Protein AF-A0A7X1NSV0-F1 (afdb_monomer)

pLDDT: mean 78.47, std 15.3, range [39.59, 95.5]

Foldseek 3Di:
DDDDDDDDDPDDPVNVVVVVVPDDDPDDDDKDKDDDDDDDDDDDPDDDDDDDDDDDDDDDDDDDKDWDDDDFDDDPDPPDFGDDPRHGDDPPDDDDDDIDIDDDDDDDDDDDPDDDDDDDDDDDDDDDDDDDMDIDDDDDDDPPPPDDDDDDDDPPDPDPDD

Sequence (162 aa):
MDDHRPDQDHLTDAALREREERRELIERLRLHEERALVEVVPETVGAVTIRRVVTERQENVPITLHREHLEITVRENTGGQATLNGEVLEVGRVYELPLYEERALVEKQIYPLNDVVIAKEARVYTQTQEITLRREELAVEDPQGLVRERTMPSPLDPDPTL

Structure (mmCIF, N/C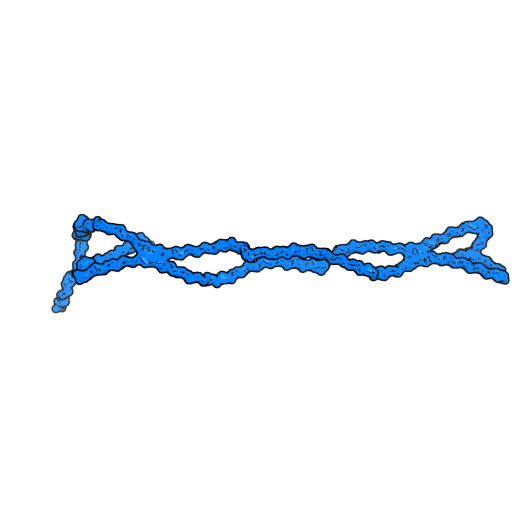A/C/O backbone):
data_AF-A0A7X1NSV0-F1
#
_entry.id   AF-A0A7X1NSV0-F1
#
loop_
_atom_site.group_PDB
_atom_site.id
_atom_site.type_symbol
_atom_site.label_atom_id
_atom_site.label_alt_id
_atom_site.label_comp_id
_atom_site.label_asym_id
_atom_site.label_entity_id
_atom_site.label_seq_id
_atom_site.pdbx_PDB_ins_code
_atom_site.Cartn_x
_atom_site.Cartn_y
_atom_site.Cartn_z
_atom_site.occupancy
_atom_site.B_iso_or_equiv
_atom_site.auth_seq_id
_atom_site.auth_comp_id
_atom_site.auth_asym_id
_atom_site.auth_atom_id
_atom_site.pdbx_PDB_model_num
ATOM 1 N N . MET A 1 1 ? -12.201 -18.807 94.020 1.00 39.81 1 MET A N 1
ATOM 2 C CA . MET A 1 1 ? -13.529 -19.012 94.620 1.00 39.81 1 MET A CA 1
ATOM 3 C C . MET A 1 1 ? -14.294 -17.711 94.463 1.00 39.81 1 MET A C 1
ATOM 5 O O . MET A 1 1 ? -14.474 -16.996 95.437 1.00 39.81 1 MET A O 1
ATOM 9 N N . ASP A 1 2 ? -14.492 -17.197 93.249 1.00 43.09 2 ASP A N 1
ATOM 10 C CA . ASP A 1 2 ? -15.131 -17.732 92.013 1.00 43.09 2 ASP A CA 1
ATOM 11 C C . ASP A 1 2 ? -16.404 -16.889 91.853 1.00 43.09 2 ASP A C 1
ATOM 13 O O . ASP A 1 2 ? -17.346 -17.033 92.623 1.00 43.09 2 ASP A O 1
ATOM 17 N N . ASP A 1 3 ? -16.299 -15.729 91.202 1.00 48.56 3 ASP A N 1
ATOM 18 C CA . ASP A 1 3 ? -16.605 -15.496 89.775 1.00 48.56 3 ASP A CA 1
ATOM 19 C C . ASP A 1 3 ? -17.941 -16.128 89.359 1.00 48.56 3 ASP A C 1
ATOM 21 O O . ASP A 1 3 ? -17.999 -17.227 88.812 1.00 48.56 3 ASP A O 1
ATOM 25 N N . HIS A 1 4 ? -19.032 -15.421 89.658 1.00 43.00 4 HIS A N 1
ATOM 26 C CA . HIS A 1 4 ? -20.355 -15.742 89.141 1.00 43.00 4 HIS A CA 1
ATOM 27 C C . HIS A 1 4 ? -20.596 -14.893 87.889 1.00 43.00 4 HIS A C 1
ATOM 29 O O . HIS A 1 4 ? -21.043 -13.747 87.966 1.00 43.00 4 HIS A O 1
ATOM 35 N N . ARG A 1 5 ? -20.241 -15.453 86.731 1.00 49.50 5 ARG A N 1
ATOM 36 C CA . ARG A 1 5 ? -20.687 -14.959 85.424 1.00 49.50 5 ARG A CA 1
ATOM 37 C C . ARG A 1 5 ? -22.077 -15.535 85.163 1.00 49.50 5 ARG A C 1
ATOM 39 O O . ARG A 1 5 ? -22.224 -16.748 85.306 1.00 49.50 5 ARG A O 1
ATOM 46 N N . PRO A 1 6 ? -23.081 -14.719 84.805 1.00 43.88 6 PRO A N 1
ATOM 47 C CA . PRO A 1 6 ? -24.378 -15.248 84.439 1.00 43.88 6 PRO A CA 1
ATOM 48 C C . PRO A 1 6 ? -24.266 -16.004 83.113 1.00 43.88 6 PRO A C 1
ATOM 50 O O . PRO A 1 6 ? -23.449 -15.669 82.249 1.00 43.88 6 PRO A O 1
ATOM 53 N N . ASP A 1 7 ? -25.085 -17.044 83.037 1.00 43.19 7 ASP A N 1
ATOM 54 C CA . ASP A 1 7 ? -25.161 -18.068 82.010 1.00 43.19 7 ASP A CA 1
ATOM 55 C C . ASP A 1 7 ? -25.057 -17.534 80.579 1.00 43.19 7 ASP A C 1
ATOM 57 O O . ASP A 1 7 ? -25.758 -16.613 80.157 1.00 43.19 7 ASP A O 1
ATOM 61 N N . GLN A 1 8 ? -24.195 -18.190 79.805 1.00 50.44 8 GLN A N 1
ATOM 62 C CA . GLN A 1 8 ? -24.308 -18.203 78.357 1.00 50.44 8 GLN A CA 1
ATOM 63 C C . GLN A 1 8 ? -25.548 -19.031 77.996 1.00 50.44 8 GLN A C 1
ATOM 65 O O . GLN A 1 8 ? -25.554 -20.250 78.161 1.00 50.44 8 GLN A O 1
ATOM 70 N N . ASP A 1 9 ? -26.597 -18.360 77.516 1.00 48.25 9 ASP A N 1
ATOM 71 C CA . ASP A 1 9 ? -27.824 -18.973 76.998 1.00 48.25 9 ASP A CA 1
ATOM 72 C C . ASP A 1 9 ? -27.518 -19.933 75.832 1.00 48.25 9 ASP A C 1
ATOM 74 O O . ASP A 1 9 ? -27.460 -19.544 74.661 1.00 48.25 9 ASP A O 1
ATOM 78 N N . HIS A 1 10 ? -27.370 -21.222 76.135 1.00 56.06 10 HIS A N 1
ATOM 79 C CA . HIS A 1 10 ? -27.439 -22.291 75.144 1.00 56.06 10 HIS A CA 1
ATOM 80 C C . HIS A 1 10 ? -28.913 -22.637 74.887 1.00 56.06 10 HIS A C 1
ATOM 82 O O . HIS A 1 10 ? -29.496 -23.501 75.540 1.00 56.06 10 HIS A O 1
ATOM 88 N N . LEU A 1 11 ? -29.538 -21.941 73.932 1.00 59.28 11 LEU A N 1
ATOM 89 C CA . LEU A 1 11 ? -30.880 -22.279 73.447 1.00 59.28 11 LEU A CA 1
ATOM 90 C C . LEU A 1 11 ? -30.878 -23.687 72.828 1.00 59.28 11 LEU A C 1
ATOM 92 O O . LEU A 1 11 ? -30.088 -23.980 71.933 1.00 59.28 11 LEU A O 1
ATOM 96 N N . THR A 1 12 ? -31.774 -24.556 73.299 1.00 67.19 12 THR A N 1
ATOM 97 C CA . THR A 1 12 ? -31.954 -25.914 72.773 1.00 67.19 12 THR A CA 1
ATOM 98 C C . THR A 1 12 ? -32.588 -25.902 71.380 1.00 67.19 12 THR A C 1
ATOM 100 O O . THR A 1 12 ? -33.409 -25.048 71.046 1.00 67.19 12 THR A O 1
ATOM 103 N N . ASP A 1 13 ? -32.253 -26.908 70.576 1.00 63.31 13 ASP A N 1
ATOM 104 C CA . ASP A 1 13 ? -32.700 -27.077 69.186 1.00 63.31 13 ASP A CA 1
ATOM 105 C C . ASP A 1 13 ? -34.238 -27.079 69.027 1.00 63.31 13 ASP A C 1
ATOM 107 O O . ASP A 1 13 ? -34.783 -26.597 68.036 1.00 63.31 13 ASP A O 1
ATOM 111 N N . ALA A 1 14 ? -34.957 -27.574 70.043 1.00 65.94 14 ALA A N 1
ATOM 112 C CA . ALA A 1 14 ? -36.419 -27.550 70.105 1.00 65.94 14 ALA A CA 1
ATOM 113 C C . ALA A 1 14 ? -36.986 -26.132 70.322 1.00 65.94 14 ALA A C 1
ATOM 115 O O . ALA A 1 14 ? -37.988 -25.773 69.708 1.00 65.94 14 ALA A O 1
ATOM 116 N N . ALA A 1 15 ? -36.319 -25.307 71.138 1.00 64.81 15 ALA A N 1
ATOM 117 C CA . ALA A 1 15 ? -36.726 -23.928 71.406 1.00 64.81 15 ALA A CA 1
ATOM 118 C C . ALA A 1 15 ? -36.461 -22.996 70.209 1.00 64.81 15 ALA A C 1
ATOM 120 O O . ALA A 1 15 ? -37.208 -22.042 69.989 1.00 64.81 15 ALA A O 1
ATOM 121 N N . LEU A 1 16 ? -35.422 -23.274 69.410 1.00 65.44 16 LEU A N 1
ATOM 122 C CA . LEU A 1 16 ? -35.194 -22.584 68.135 1.00 65.44 16 LEU A CA 1
ATOM 123 C C . LEU A 1 16 ? -36.318 -22.866 67.128 1.00 65.44 16 LEU A C 1
ATOM 125 O O . LEU A 1 16 ? -36.854 -21.916 66.558 1.00 65.44 16 LEU A O 1
ATOM 129 N N . ARG A 1 17 ? -36.728 -24.133 66.973 1.00 63.34 17 ARG A N 1
ATOM 130 C CA . ARG A 1 17 ? -37.810 -24.531 66.051 1.00 63.34 17 ARG A CA 1
ATOM 131 C C . ARG A 1 17 ? -39.168 -23.949 66.448 1.00 63.34 17 ARG A C 1
ATOM 133 O O . ARG A 1 17 ? -39.821 -23.325 65.621 1.00 63.34 17 ARG A O 1
ATOM 140 N N . GLU A 1 18 ? -39.554 -24.040 67.722 1.00 64.62 18 GLU A N 1
ATOM 141 C CA . GLU A 1 18 ? -40.828 -23.480 68.214 1.00 64.62 18 GLU A CA 1
ATOM 142 C C . GLU A 1 18 ? -40.898 -21.945 68.050 1.00 64.62 18 GLU A C 1
ATOM 144 O O . GLU A 1 18 ? -41.962 -21.358 67.833 1.00 64.62 18 GLU A O 1
ATOM 149 N N . ARG A 1 19 ? -39.750 -21.264 68.147 1.00 64.31 19 ARG A N 1
ATOM 150 C CA . ARG A 1 19 ? -39.641 -19.815 67.937 1.00 64.31 19 ARG A CA 1
ATOM 151 C C . ARG A 1 19 ? -39.713 -19.427 66.458 1.00 64.31 19 ARG A C 1
ATOM 153 O O . ARG A 1 19 ? -40.227 -18.352 66.150 1.00 64.31 19 ARG A O 1
ATOM 160 N N . GLU A 1 20 ? -39.205 -20.259 65.555 1.00 65.06 20 GLU A N 1
ATOM 161 C CA . GLU A 1 20 ? -39.360 -20.069 64.108 1.00 65.06 20 GLU A CA 1
ATOM 162 C C . GLU A 1 20 ? -40.801 -20.327 63.652 1.00 65.06 20 GLU A C 1
ATOM 164 O O . GLU A 1 20 ? -41.328 -19.542 62.867 1.00 65.06 20 GLU A O 1
ATOM 169 N N . GLU A 1 21 ? -41.474 -21.335 64.215 1.00 65.06 21 GLU A N 1
ATOM 170 C CA . GLU A 1 21 ? -42.882 -21.660 63.930 1.00 65.06 21 GLU A CA 1
ATOM 171 C C . GLU A 1 21 ? -43.862 -20.545 64.335 1.00 65.06 21 GLU A C 1
ATOM 173 O O . GLU A 1 21 ? -44.915 -20.386 63.721 1.00 65.06 21 GLU A O 1
ATOM 178 N N . ARG A 1 22 ? -43.512 -19.728 65.339 1.00 67.94 22 ARG A N 1
ATOM 179 C CA . ARG A 1 22 ? -44.329 -18.592 65.813 1.00 67.94 22 ARG A CA 1
ATOM 180 C C . ARG A 1 22 ? -44.078 -17.284 65.056 1.00 67.94 22 ARG A C 1
ATOM 182 O O . ARG A 1 22 ? -44.627 -16.246 65.428 1.00 67.94 22 ARG A O 1
ATOM 189 N N . ARG A 1 23 ? -43.201 -17.301 64.051 1.00 72.62 23 ARG A N 1
ATOM 190 C CA . ARG A 1 23 ? -42.799 -16.119 63.288 1.00 72.62 23 ARG A CA 1
ATOM 191 C C . ARG A 1 23 ? -43.686 -15.992 62.053 1.00 72.62 23 ARG A C 1
ATOM 193 O O . ARG A 1 23 ? -43.611 -16.808 61.142 1.00 72.62 23 ARG A O 1
ATOM 200 N N . GLU A 1 24 ? -44.503 -14.949 62.004 1.00 78.44 24 GLU A N 1
ATOM 201 C CA . GLU A 1 24 ? -45.309 -14.647 60.821 1.00 78.44 24 GLU A CA 1
ATOM 202 C C . GLU A 1 24 ? -44.490 -13.808 59.829 1.00 78.44 24 GLU A C 1
ATOM 204 O O . GLU A 1 24 ? -43.942 -12.759 60.177 1.00 78.44 24 GLU A O 1
ATOM 209 N N . LEU A 1 25 ? -44.358 -14.288 58.590 1.00 80.12 25 LEU A N 1
ATOM 210 C CA . LEU A 1 25 ? -43.738 -13.525 57.509 1.00 80.12 25 LEU A CA 1
ATOM 211 C C . LEU A 1 25 ? -44.751 -12.505 56.987 1.00 80.12 25 LEU A C 1
ATOM 213 O O . LEU A 1 25 ? -45.713 -12.885 56.328 1.00 80.12 25 LEU A O 1
ATOM 217 N N . ILE A 1 26 ? -44.496 -11.225 57.240 1.00 85.38 26 ILE A N 1
ATOM 218 C CA . ILE A 1 26 ? -45.375 -10.145 56.779 1.00 85.38 26 ILE A CA 1
ATOM 219 C C . ILE A 1 26 ? -45.091 -9.787 55.315 1.00 85.38 26 ILE A C 1
ATOM 221 O O . ILE A 1 26 ? -46.014 -9.708 54.510 1.00 85.38 26 ILE A O 1
ATOM 225 N N . GLU A 1 27 ? -43.818 -9.617 54.939 1.00 82.19 27 GLU A N 1
ATOM 226 C CA . GLU A 1 27 ? -43.431 -9.248 53.572 1.00 82.19 27 GLU A CA 1
ATOM 227 C C . GLU A 1 27 ? -41.990 -9.671 53.238 1.00 82.19 27 GLU A C 1
ATOM 229 O O . GLU A 1 27 ? -41.164 -9.904 54.125 1.00 82.19 27 GLU A O 1
ATOM 234 N N . ARG A 1 28 ? -41.679 -9.775 51.938 1.00 84.56 28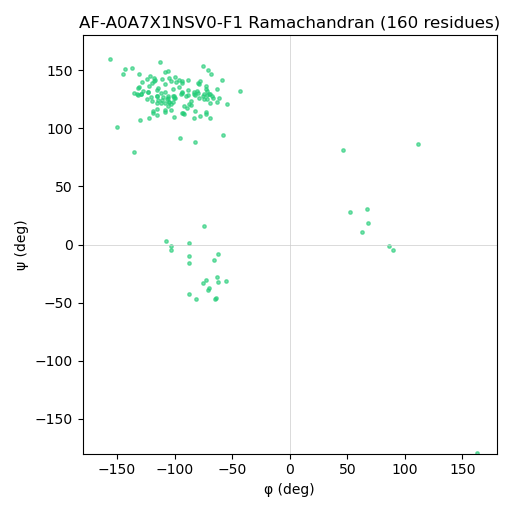 ARG A N 1
ATOM 235 C CA . ARG A 1 28 ? -40.328 -10.021 51.423 1.00 84.56 28 ARG A CA 1
ATOM 236 C C . ARG A 1 28 ? -39.910 -8.906 50.468 1.00 84.56 28 ARG A C 1
ATOM 238 O O . ARG A 1 28 ? -40.358 -8.873 49.326 1.00 84.56 28 ARG A O 1
ATOM 245 N N . LEU A 1 29 ? -38.975 -8.074 50.914 1.00 86.62 29 LEU A N 1
ATOM 246 C CA . LEU A 1 29 ? -38.324 -7.067 50.080 1.00 86.62 29 LEU A CA 1
ATOM 247 C C . LEU A 1 29 ? -37.085 -7.655 49.386 1.00 86.62 29 LEU A C 1
ATOM 249 O O . LEU A 1 29 ? -36.347 -8.442 49.981 1.00 86.62 29 LEU A O 1
ATOM 253 N N . ARG A 1 30 ? -36.853 -7.272 48.127 1.00 89.25 30 ARG A N 1
ATOM 254 C CA . ARG A 1 30 ? -35.613 -7.556 47.390 1.00 89.25 30 ARG A CA 1
ATOM 255 C C . ARG A 1 30 ? -34.914 -6.239 47.096 1.00 89.25 30 ARG A C 1
ATOM 257 O O . ARG A 1 30 ? -35.545 -5.345 46.547 1.00 89.25 30 ARG A O 1
ATOM 264 N N . LEU A 1 31 ? -33.639 -6.160 47.456 1.00 90.44 31 LEU A N 1
ATOM 265 C CA . LEU A 1 31 ? -32.774 -5.030 47.137 1.00 90.44 31 LEU A CA 1
ATOM 266 C C . LEU A 1 31 ? -31.979 -5.350 45.872 1.00 90.44 31 LEU A C 1
ATOM 268 O O . LEU A 1 31 ? -31.540 -6.490 45.690 1.00 90.44 31 LEU A O 1
ATOM 272 N N . HIS A 1 32 ? -31.793 -4.349 45.022 1.00 92.38 32 HIS A N 1
ATOM 273 C CA . HIS A 1 32 ? -31.097 -4.474 43.748 1.00 92.38 32 HIS A CA 1
ATOM 274 C C . HIS A 1 32 ? -29.780 -3.694 43.738 1.00 92.38 32 HIS A C 1
ATOM 276 O O . HIS A 1 32 ? -29.567 -2.732 44.480 1.00 92.38 32 HIS A O 1
ATOM 282 N N . GLU A 1 33 ? -28.889 -4.126 42.854 1.00 93.00 33 GLU A N 1
ATOM 283 C CA . GLU A 1 33 ? -27.589 -3.514 42.602 1.00 93.00 33 GLU A CA 1
ATOM 284 C C . GLU A 1 33 ? -27.415 -3.372 41.089 1.00 93.00 33 GLU A C 1
ATOM 286 O O . GLU A 1 33 ? -27.609 -4.334 40.340 1.00 93.00 33 GLU A O 1
ATOM 291 N N . GLU A 1 34 ? -27.053 -2.174 40.634 1.00 93.44 34 GLU A N 1
ATOM 292 C CA . GLU A 1 34 ? -26.657 -1.940 39.249 1.00 93.44 34 GLU A CA 1
ATOM 293 C C . GLU A 1 34 ? -25.200 -2.372 39.047 1.00 93.44 34 GLU A C 1
ATOM 295 O O . GLU A 1 34 ? -24.308 -1.999 39.809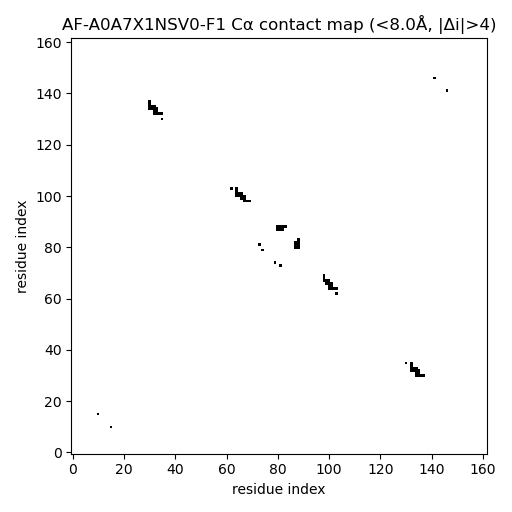 1.00 93.44 34 GLU A O 1
ATOM 300 N N . ARG A 1 35 ? -24.942 -3.135 37.980 1.00 92.06 35 ARG A N 1
ATOM 301 C CA . ARG A 1 35 ? -23.596 -3.565 37.580 1.00 92.06 35 ARG A CA 1
ATOM 302 C C . ARG A 1 35 ? -23.296 -3.099 36.167 1.00 92.06 35 ARG A C 1
ATOM 304 O O . ARG A 1 35 ? -24.138 -3.227 35.281 1.00 92.06 35 ARG A O 1
ATOM 311 N N . ALA A 1 36 ? -22.086 -2.590 35.951 1.00 88.94 36 ALA A N 1
ATOM 312 C CA . ALA A 1 36 ? -21.628 -2.230 34.616 1.00 88.94 36 ALA A CA 1
ATOM 313 C C . ALA A 1 36 ? -21.271 -3.491 33.814 1.00 88.94 36 ALA A C 1
ATOM 315 O O . ALA A 1 36 ? -20.460 -4.306 34.255 1.00 88.94 36 ALA A O 1
ATOM 316 N N . LEU A 1 37 ? -21.843 -3.613 32.617 1.00 90.62 37 LEU A N 1
ATOM 317 C CA . LEU A 1 37 ? -21.392 -4.541 31.584 1.00 90.62 37 LEU A CA 1
ATOM 318 C C . LEU A 1 37 ? -20.682 -3.724 30.503 1.00 90.62 37 LEU A C 1
ATOM 320 O O . LEU A 1 37 ? -21.288 -2.837 29.908 1.00 90.62 37 LEU A O 1
ATOM 324 N N . VAL A 1 38 ? -19.397 -3.998 30.277 1.00 89.94 38 VAL A N 1
ATOM 325 C CA . VAL A 1 38 ? -18.598 -3.303 29.259 1.00 89.94 38 VAL A CA 1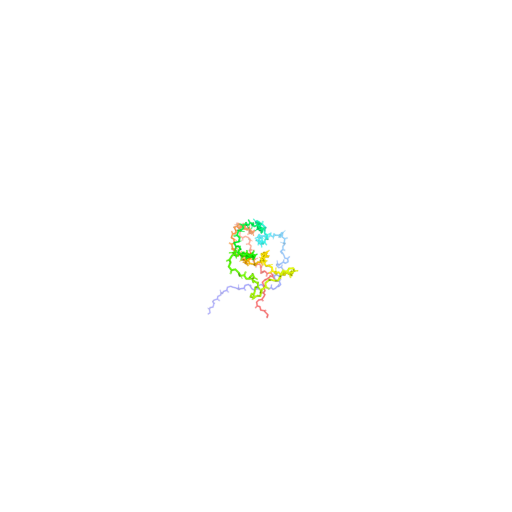
ATOM 326 C C . VAL A 1 38 ? -18.443 -4.213 28.050 1.00 89.94 38 VAL A C 1
ATOM 328 O O . VAL A 1 38 ? -17.804 -5.260 28.136 1.00 89.94 38 VAL A O 1
ATOM 331 N N . GLU A 1 39 ? -19.001 -3.791 26.919 1.00 88.88 39 GLU A N 1
ATOM 332 C CA . GLU A 1 39 ? -18.843 -4.461 25.630 1.00 88.88 39 GLU A CA 1
ATOM 333 C C . GLU A 1 39 ? -18.022 -3.582 24.685 1.00 88.88 39 GLU A C 1
ATOM 335 O O . GLU A 1 39 ? -18.299 -2.394 24.517 1.00 88.88 39 GLU A O 1
ATOM 340 N N . VAL A 1 40 ? -16.998 -4.165 24.058 1.00 90.00 40 VAL A N 1
ATOM 341 C CA . VAL A 1 40 ? -16.176 -3.478 23.057 1.00 90.00 40 VAL A CA 1
ATOM 342 C C . VAL A 1 40 ? -16.647 -3.907 21.677 1.00 90.00 40 VAL A C 1
ATOM 344 O O . VAL A 1 40 ? -16.434 -5.049 21.269 1.00 90.00 40 VAL A O 1
ATOM 347 N N . VAL A 1 41 ? -17.275 -2.983 20.953 1.00 89.69 41 VAL A N 1
ATOM 348 C CA . VAL A 1 41 ? -17.732 -3.216 19.581 1.00 89.69 41 VAL A CA 1
ATOM 349 C C . VAL A 1 41 ? -16.768 -2.581 18.575 1.00 89.69 41 VAL A C 1
ATOM 351 O O . VAL A 1 41 ? -16.342 -1.441 18.765 1.00 89.69 41 VAL A O 1
ATOM 354 N N . PRO A 1 42 ? -16.382 -3.293 17.503 1.00 85.75 42 PRO A N 1
ATOM 355 C CA . PRO A 1 42 ? -15.545 -2.716 16.463 1.00 85.75 42 PRO A CA 1
ATOM 356 C C . PRO A 1 42 ? -16.343 -1.701 15.636 1.00 85.75 42 PRO A C 1
ATOM 358 O O . PRO A 1 42 ? -17.397 -2.024 15.091 1.00 85.75 42 PRO A O 1
ATOM 361 N N . GLU A 1 43 ? -15.799 -0.496 15.483 1.00 88.00 43 GLU A N 1
ATOM 362 C CA . GLU A 1 43 ? -16.384 0.567 14.665 1.00 88.00 43 GLU A CA 1
ATOM 363 C C . GLU A 1 43 ? -15.448 0.953 13.510 1.00 88.00 43 GLU A C 1
ATOM 365 O O . GLU A 1 43 ? -14.223 1.019 13.653 1.00 88.00 43 GLU A O 1
ATOM 370 N N . THR A 1 44 ? -16.025 1.208 12.333 1.00 87.75 44 THR A N 1
ATOM 371 C CA . THR A 1 44 ? -15.262 1.716 11.187 1.00 87.75 44 THR A CA 1
ATOM 372 C C . THR A 1 44 ? -15.118 3.226 11.299 1.00 87.75 44 THR A C 1
ATOM 374 O O . THR A 1 44 ? -16.067 3.964 11.065 1.00 87.75 44 THR A O 1
ATOM 377 N N . VAL A 1 45 ? -13.905 3.684 11.597 1.00 89.06 45 VAL A N 1
ATOM 378 C CA . VAL A 1 45 ? -13.605 5.115 11.780 1.00 89.06 45 VAL A CA 1
ATOM 379 C C . VAL A 1 45 ? -13.236 5.846 10.482 1.00 89.06 45 VAL A C 1
ATOM 381 O O . VAL A 1 45 ? -13.123 7.068 10.468 1.00 89.06 45 VAL A O 1
ATOM 384 N N . GLY A 1 46 ? -13.020 5.118 9.380 1.00 90.56 46 GLY A N 1
ATOM 385 C CA . GLY A 1 46 ? -12.674 5.708 8.086 1.00 90.56 46 GLY A CA 1
ATOM 386 C C . GLY A 1 46 ? -12.063 4.719 7.093 1.00 90.56 46 GLY A C 1
ATOM 387 O O . GLY A 1 46 ? -11.893 3.535 7.388 1.00 90.56 46 GLY A O 1
ATOM 388 N N . ALA A 1 47 ? -11.717 5.224 5.907 1.00 87.56 47 ALA A N 1
ATOM 389 C CA . ALA A 1 47 ? -11.101 4.456 4.829 1.00 87.56 47 ALA A CA 1
ATOM 390 C C . ALA A 1 47 ? -10.066 5.297 4.066 1.00 87.56 47 ALA A C 1
ATOM 392 O O . ALA A 1 47 ? -10.197 6.514 3.952 1.00 87.56 47 ALA A O 1
ATOM 393 N N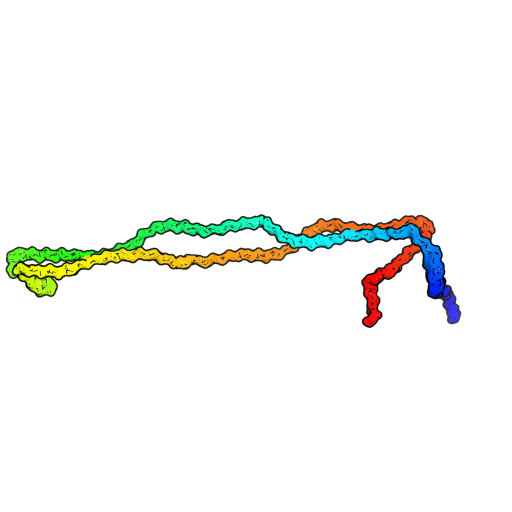 . VAL A 1 48 ? -9.055 4.632 3.505 1.00 89.50 48 VAL A N 1
ATOM 394 C CA . VAL A 1 48 ? -8.064 5.240 2.605 1.00 89.50 48 VAL A CA 1
ATOM 395 C C . VAL A 1 48 ? -8.163 4.603 1.225 1.00 89.50 48 VAL A C 1
ATOM 397 O O . VAL A 1 48 ? -8.373 3.398 1.105 1.00 89.50 48 VAL A O 1
ATOM 400 N N . THR A 1 49 ? -8.002 5.411 0.176 1.00 87.56 49 THR A N 1
ATOM 401 C CA . THR A 1 49 ? -7.980 4.929 -1.211 1.00 87.56 49 THR A CA 1
ATOM 402 C C . THR A 1 49 ? -6.550 4.931 -1.726 1.00 87.56 49 THR A C 1
ATOM 404 O O . THR A 1 49 ? -5.898 5.972 -1.758 1.00 87.56 49 THR A O 1
ATOM 407 N N . ILE A 1 50 ? -6.069 3.768 -2.158 1.00 88.62 50 ILE A N 1
ATOM 408 C CA . ILE A 1 50 ? -4.737 3.608 -2.744 1.00 88.62 50 ILE A CA 1
ATOM 409 C C . ILE A 1 50 ? -4.904 3.432 -4.249 1.00 88.62 50 ILE A C 1
ATOM 411 O O . ILE A 1 50 ? -5.656 2.569 -4.701 1.00 88.62 50 ILE A O 1
ATOM 415 N N . ARG A 1 51 ? -4.191 4.242 -5.037 1.00 88.88 51 ARG A N 1
ATOM 416 C CA . ARG A 1 51 ? -4.213 4.162 -6.499 1.00 88.88 51 ARG A CA 1
ATOM 417 C C . ARG A 1 51 ? -2.799 4.102 -7.047 1.00 88.88 51 ARG A C 1
ATOM 419 O O . ARG A 1 51 ? -1.978 4.969 -6.763 1.00 88.88 51 ARG A O 1
ATOM 426 N N . ARG A 1 52 ? -2.551 3.120 -7.910 1.00 89.50 52 ARG A N 1
ATOM 427 C CA . ARG A 1 52 ? -1.362 3.111 -8.762 1.00 89.50 52 ARG A CA 1
ATOM 428 C C . ARG A 1 52 ? -1.552 4.126 -9.886 1.00 89.50 52 ARG A C 1
ATOM 430 O O . ARG A 1 52 ? -2.536 4.053 -10.620 1.00 89.50 52 ARG A O 1
ATOM 437 N N . VAL A 1 53 ? -0.613 5.053 -10.028 1.00 89.50 53 VAL A N 1
ATOM 438 C CA . VAL A 1 53 ? -0.602 6.042 -11.111 1.00 89.50 53 VAL A CA 1
ATOM 439 C C . VAL A 1 53 ? 0.509 5.677 -12.079 1.00 89.50 53 VAL A C 1
ATOM 441 O O . VAL A 1 53 ? 1.629 5.412 -11.653 1.00 89.50 53 VAL A O 1
ATOM 444 N N . VAL A 1 54 ? 0.192 5.643 -13.369 1.00 90.38 54 VAL A N 1
ATOM 445 C CA . VAL A 1 54 ? 1.195 5.504 -14.425 1.00 90.38 54 VAL A CA 1
ATOM 446 C C . VAL A 1 54 ? 1.449 6.891 -14.994 1.00 90.38 54 VAL A C 1
ATOM 448 O O . VAL A 1 54 ? 0.508 7.587 -15.369 1.00 90.38 54 VAL A O 1
ATOM 451 N N . THR A 1 55 ? 2.714 7.293 -15.021 1.00 88.75 55 THR A N 1
ATOM 452 C CA . THR A 1 55 ? 3.167 8.539 -15.638 1.00 88.75 55 THR A CA 1
ATOM 453 C C . THR A 1 55 ? 4.064 8.198 -16.810 1.00 88.75 55 THR A C 1
ATOM 455 O O . THR A 1 55 ? 5.021 7.440 -16.654 1.00 88.75 55 THR A O 1
ATOM 458 N N . GLU A 1 56 ? 3.766 8.761 -17.971 1.00 91.50 56 GLU A N 1
ATOM 459 C CA . GLU A 1 56 ? 4.563 8.552 -19.171 1.00 91.50 56 GLU A CA 1
ATOM 460 C C . GLU A 1 56 ? 5.509 9.732 -19.373 1.00 91.50 56 GLU A C 1
ATOM 462 O O . GLU A 1 56 ? 5.142 10.890 -19.166 1.00 91.50 56 GLU A O 1
ATOM 467 N N . ARG A 1 57 ? 6.739 9.430 -19.781 1.00 87.44 57 ARG A N 1
ATOM 468 C CA . ARG A 1 57 ? 7.733 10.421 -20.181 1.00 87.44 57 ARG A CA 1
ATOM 469 C C . ARG A 1 57 ? 8.320 9.994 -21.515 1.00 87.44 57 ARG A C 1
ATOM 471 O O . ARG A 1 57 ? 8.650 8.827 -21.702 1.00 87.44 57 ARG A O 1
ATOM 478 N N . GLN A 1 58 ? 8.454 10.953 -22.422 1.00 90.00 58 GLN A N 1
ATOM 479 C CA . GLN A 1 58 ? 9.197 10.765 -23.660 1.00 90.00 58 GLN A CA 1
ATOM 480 C C . GLN A 1 58 ? 10.666 11.111 -23.415 1.00 90.00 58 GLN A C 1
ATOM 482 O O . GLN A 1 58 ? 10.976 12.142 -22.812 1.00 90.00 58 GLN A O 1
ATOM 487 N N . GLU A 1 59 ? 11.561 10.247 -23.879 1.00 84.50 59 GLU A N 1
ATOM 488 C CA . GLU A 1 59 ? 13.005 10.452 -23.810 1.00 84.50 59 GLU A CA 1
ATOM 489 C C . GLU A 1 59 ? 13.618 10.248 -25.197 1.00 84.50 59 GLU A C 1
ATOM 491 O O . GLU A 1 59 ? 13.222 9.344 -25.933 1.00 84.50 59 GLU A O 1
ATOM 496 N N . ASN A 1 60 ? 14.583 11.099 -25.554 1.00 87.56 60 ASN A N 1
ATOM 497 C CA . ASN A 1 60 ? 15.364 10.949 -26.778 1.00 87.56 60 ASN A CA 1
ATOM 498 C C . ASN A 1 60 ? 16.617 10.134 -26.454 1.00 87.56 60 ASN A C 1
ATOM 500 O O . ASN A 1 60 ? 17.489 10.614 -25.731 1.00 87.56 60 ASN A O 1
ATOM 504 N N . VAL A 1 61 ? 16.705 8.917 -26.991 1.00 89.19 61 VAL A N 1
ATOM 505 C CA . VAL A 1 61 ? 17.895 8.068 -26.861 1.00 89.19 61 VAL A CA 1
ATOM 506 C C . VAL A 1 61 ? 18.779 8.304 -28.088 1.00 89.19 61 VAL A C 1
ATOM 508 O O . VAL A 1 61 ? 18.347 7.976 -29.194 1.00 89.19 61 VAL A O 1
ATOM 511 N N . PRO A 1 62 ? 19.980 8.896 -27.947 1.00 85.75 62 PRO A N 1
ATOM 512 C CA . PRO A 1 62 ? 20.879 9.061 -29.080 1.00 85.75 62 PRO A CA 1
ATOM 513 C C . PRO A 1 62 ? 21.406 7.689 -29.513 1.00 85.75 62 PRO A C 1
ATOM 515 O O . PRO A 1 62 ? 22.018 6.974 -28.722 1.00 85.75 62 PRO A O 1
ATOM 518 N N . ILE A 1 63 ? 21.163 7.329 -30.772 1.00 92.38 63 ILE A N 1
ATOM 519 C CA . ILE A 1 63 ? 21.666 6.101 -31.391 1.00 92.38 63 ILE A CA 1
ATOM 520 C C . ILE A 1 63 ? 22.528 6.511 -32.581 1.00 92.38 63 ILE A C 1
ATOM 522 O O . ILE A 1 63 ? 22.061 7.222 -33.471 1.00 92.38 63 ILE A O 1
ATOM 526 N N . THR A 1 64 ? 23.781 6.067 -32.592 1.00 92.50 64 THR A N 1
ATOM 527 C CA . THR A 1 64 ? 24.677 6.225 -33.742 1.00 92.50 64 THR A CA 1
ATOM 528 C C . THR A 1 64 ? 24.510 5.013 -34.646 1.00 92.50 64 THR A C 1
ATOM 530 O O . THR A 1 64 ? 24.600 3.889 -34.165 1.00 92.50 64 THR A O 1
ATOM 533 N N . LEU A 1 65 ? 24.250 5.247 -35.931 1.00 93.88 65 LEU A N 1
ATOM 534 C CA . LEU A 1 65 ? 24.108 4.205 -36.948 1.00 93.88 65 LEU A CA 1
ATOM 535 C C . LEU A 1 65 ? 25.090 4.471 -38.084 1.00 93.88 65 LEU A C 1
ATOM 537 O O . LEU A 1 65 ? 25.290 5.623 -38.481 1.00 93.88 65 LEU A O 1
ATOM 541 N N . HIS A 1 66 ? 25.662 3.407 -38.627 1.00 93.75 66 HIS A N 1
ATOM 542 C CA . HIS A 1 66 ? 26.576 3.460 -39.756 1.00 93.75 66 HIS A CA 1
ATOM 543 C C . HIS A 1 66 ? 25.884 3.028 -41.056 1.00 93.75 66 HIS A C 1
ATOM 545 O O . HIS A 1 66 ? 25.090 2.086 -41.093 1.00 93.75 66 HIS A O 1
ATOM 551 N N . ARG A 1 67 ? 26.205 3.729 -42.149 1.00 94.69 67 ARG A N 1
ATOM 552 C CA . ARG A 1 67 ? 25.792 3.375 -43.511 1.00 94.69 67 ARG A CA 1
ATOM 553 C C . ARG A 1 67 ? 26.995 3.438 -44.435 1.00 94.69 67 ARG A C 1
ATOM 555 O O . ARG A 1 67 ? 27.679 4.462 -44.508 1.00 94.69 67 ARG A O 1
ATOM 562 N N . GLU A 1 68 ? 27.199 2.369 -45.184 1.00 91.94 68 GLU A N 1
ATOM 563 C CA . GLU A 1 68 ? 28.235 2.304 -46.200 1.00 91.94 68 GLU A CA 1
ATOM 564 C C . GLU A 1 68 ? 27.800 3.027 -47.476 1.00 91.94 68 GLU A C 1
ATOM 566 O O . GLU A 1 68 ? 26.655 2.928 -47.920 1.00 91.94 68 GLU A O 1
ATOM 571 N N . HIS A 1 69 ? 28.733 3.770 -48.064 1.00 80.69 69 HIS A N 1
ATOM 572 C CA . HIS A 1 69 ? 28.563 4.415 -49.359 1.00 80.69 69 HIS A CA 1
ATOM 573 C C . HIS A 1 69 ? 29.747 4.023 -50.234 1.00 80.69 69 HIS A C 1
ATOM 575 O O . HIS A 1 69 ? 30.897 4.104 -49.801 1.00 80.69 69 HIS A O 1
ATOM 581 N N . LEU A 1 70 ? 29.459 3.597 -51.462 1.00 81.81 70 LEU A N 1
ATOM 582 C CA . LEU A 1 70 ? 30.489 3.296 -52.443 1.00 81.81 70 LEU A CA 1
ATOM 583 C C . LEU A 1 70 ? 30.884 4.575 -53.182 1.00 81.81 70 LEU A C 1
ATOM 585 O O . LEU A 1 70 ? 30.058 5.177 -53.867 1.00 81.81 70 LEU A O 1
ATOM 589 N N . GLU A 1 71 ? 32.156 4.949 -53.087 1.00 70.62 71 GLU A N 1
ATOM 590 C CA . GLU A 1 71 ? 32.752 6.013 -53.892 1.00 70.62 71 GLU A CA 1
ATOM 591 C C . GLU A 1 71 ? 33.756 5.408 -54.878 1.00 70.62 71 GLU A C 1
ATOM 593 O O . GLU A 1 71 ? 34.690 4.709 -54.487 1.00 70.62 71 GLU A O 1
ATOM 598 N N . ILE A 1 72 ? 33.567 5.679 -56.170 1.00 68.75 72 ILE A N 1
ATOM 599 C CA . ILE A 1 72 ? 34.474 5.246 -57.237 1.00 68.75 72 ILE A CA 1
ATOM 600 C C . ILE A 1 72 ? 35.083 6.499 -57.857 1.00 68.75 72 ILE A C 1
ATOM 602 O O . ILE A 1 72 ? 34.376 7.308 -58.453 1.00 68.75 72 ILE A O 1
ATOM 606 N N . THR A 1 73 ? 36.402 6.651 -57.744 1.00 57.38 73 THR A N 1
ATOM 607 C CA . THR A 1 73 ? 37.139 7.752 -58.375 1.00 57.38 73 THR A CA 1
ATOM 608 C C . THR A 1 73 ? 37.976 7.226 -59.533 1.00 57.38 73 THR A C 1
ATOM 610 O O . THR A 1 73 ? 38.865 6.399 -59.339 1.00 57.38 73 THR A O 1
ATOM 613 N N . VAL A 1 74 ? 37.739 7.756 -60.734 1.00 60.94 74 VAL A N 1
ATOM 614 C CA . VAL A 1 74 ? 38.527 7.459 -61.938 1.00 60.94 74 VAL A CA 1
ATOM 615 C C . VAL A 1 74 ? 39.335 8.700 -62.310 1.00 60.94 74 VAL A C 1
ATOM 617 O O . VAL A 1 74 ? 38.781 9.790 -62.427 1.00 60.94 74 VAL A O 1
ATOM 620 N N . ARG A 1 75 ? 40.655 8.557 -62.472 1.00 54.56 75 ARG A N 1
ATOM 621 C CA . ARG A 1 75 ? 41.542 9.650 -62.901 1.00 54.56 75 ARG A CA 1
ATOM 622 C C . ARG A 1 75 ? 41.910 9.462 -64.368 1.00 54.56 75 ARG A C 1
ATOM 624 O O . ARG A 1 75 ? 42.500 8.445 -64.721 1.00 54.56 75 ARG A O 1
ATOM 631 N N . GLU A 1 76 ? 41.581 10.436 -65.210 1.00 58.72 76 GLU A N 1
ATOM 632 C CA . GLU A 1 76 ? 41.901 10.392 -66.640 1.00 58.72 76 GLU A CA 1
ATOM 633 C C . GLU A 1 76 ? 43.390 10.682 -66.913 1.00 58.72 76 GLU A C 1
ATOM 635 O O . GLU A 1 76 ? 44.058 11.386 -66.155 1.00 58.72 76 GLU A O 1
ATOM 640 N N . ASN A 1 77 ? 43.898 10.158 -68.036 1.00 56.31 77 ASN A N 1
ATOM 641 C CA . ASN A 1 77 ? 45.242 10.403 -68.589 1.00 56.31 77 ASN A CA 1
ATOM 642 C C . ASN A 1 77 ? 46.446 9.859 -67.795 1.00 56.31 77 ASN A C 1
ATOM 644 O O . ASN A 1 77 ? 47.580 10.260 -68.051 1.00 56.31 77 ASN A O 1
ATOM 648 N N . THR A 1 78 ? 46.243 8.905 -66.884 1.00 56.16 78 THR A N 1
ATOM 649 C CA . THR A 1 78 ? 47.340 8.207 -66.177 1.00 56.16 78 THR A CA 1
ATOM 650 C C . THR A 1 78 ? 47.629 6.799 -66.704 1.00 56.16 78 THR A C 1
ATOM 652 O O . THR A 1 78 ? 48.518 6.132 -66.184 1.00 56.16 78 THR A O 1
ATOM 655 N N . GLY A 1 79 ? 46.887 6.310 -67.706 1.00 59.81 79 GLY A N 1
ATOM 656 C CA . GLY A 1 79 ? 46.977 4.913 -68.161 1.00 59.81 79 GLY A CA 1
ATOM 657 C C . GLY A 1 79 ? 46.582 3.880 -67.090 1.00 59.81 79 GLY A C 1
ATOM 658 O O . GLY A 1 79 ? 46.840 2.693 -67.266 1.00 59.81 79 GLY A O 1
ATOM 659 N N . GLY A 1 80 ? 45.994 4.323 -65.972 1.00 60.25 80 GLY A N 1
ATOM 660 C CA . GLY A 1 80 ? 45.675 3.489 -64.818 1.00 60.25 80 GLY A CA 1
ATOM 661 C C . GLY A 1 80 ? 44.394 2.681 -65.012 1.00 60.25 80 GLY A C 1
ATOM 662 O O . GLY A 1 80 ? 43.352 3.224 -65.372 1.00 60.25 80 GLY A O 1
ATOM 663 N N . GLN A 1 81 ? 44.477 1.380 -64.749 1.00 67.88 81 GLN A N 1
ATOM 664 C CA . GLN A 1 81 ? 43.330 0.477 -64.692 1.00 67.88 81 GLN A CA 1
ATOM 665 C C . GLN A 1 81 ? 42.520 0.738 -63.409 1.00 67.88 81 GLN A C 1
ATOM 667 O O . GLN A 1 81 ? 43.103 0.894 -62.336 1.00 67.88 81 GLN A O 1
ATOM 672 N N . ALA A 1 82 ? 41.187 0.785 -63.503 1.00 71.81 82 ALA A N 1
ATOM 673 C CA . ALA A 1 82 ? 40.325 0.849 -62.324 1.00 71.81 82 ALA A CA 1
ATOM 674 C C . ALA A 1 82 ? 40.343 -0.507 -61.611 1.00 71.81 82 ALA A C 1
ATOM 676 O O . ALA A 1 82 ? 40.197 -1.542 -62.264 1.00 71.81 82 ALA A O 1
ATOM 677 N N . THR A 1 83 ? 40.526 -0.506 -60.291 1.00 70.44 83 THR A N 1
ATOM 678 C CA . THR A 1 83 ? 40.553 -1.731 -59.488 1.00 70.44 83 THR A CA 1
ATOM 679 C C . THR A 1 83 ? 39.484 -1.713 -58.399 1.00 70.44 83 THR A C 1
ATOM 681 O O . THR A 1 83 ? 39.188 -0.667 -57.823 1.00 70.44 83 THR A O 1
ATOM 684 N N . LEU A 1 84 ? 38.907 -2.879 -58.106 1.00 74.69 84 LEU A N 1
ATOM 685 C CA . LEU A 1 84 ? 37.982 -3.113 -56.996 1.00 74.69 84 LEU A CA 1
ATOM 686 C C . LEU A 1 84 ? 38.550 -4.250 -56.149 1.00 74.69 84 LEU A C 1
ATOM 688 O O . LEU A 1 84 ? 38.866 -5.311 -56.679 1.00 74.69 84 LEU A O 1
ATOM 692 N N . ASN A 1 85 ? 38.734 -4.023 -54.846 1.00 68.88 85 ASN A N 1
ATOM 693 C CA . ASN A 1 85 ? 39.358 -4.992 -53.930 1.00 68.88 85 ASN A CA 1
ATOM 694 C C . ASN A 1 85 ? 40.735 -5.519 -54.404 1.00 68.88 85 ASN A C 1
ATOM 696 O O . ASN A 1 85 ? 41.129 -6.629 -54.065 1.00 68.88 85 ASN A O 1
ATOM 700 N N . GLY A 1 86 ? 41.475 -4.719 -55.184 1.00 70.12 86 GLY A N 1
ATOM 701 C CA . GLY A 1 86 ? 42.793 -5.080 -55.723 1.00 70.12 86 GLY A CA 1
ATOM 702 C C . GLY A 1 86 ? 42.781 -5.788 -57.085 1.00 70.12 86 GLY A C 1
ATOM 703 O O . GLY A 1 86 ? 43.854 -5.981 -57.653 1.00 70.12 86 GLY A O 1
ATOM 704 N N . GLU A 1 87 ? 41.612 -6.113 -57.647 1.00 72.88 87 GLU A N 1
ATOM 705 C CA . GLU A 1 87 ? 41.476 -6.709 -58.985 1.00 72.88 87 GLU A CA 1
ATOM 706 C C . GLU A 1 87 ? 41.106 -5.667 -60.041 1.00 72.88 87 GLU A C 1
ATOM 708 O O . GLU A 1 87 ? 40.331 -4.753 -59.767 1.00 72.88 87 GLU A O 1
ATOM 713 N N . VAL A 1 88 ? 41.636 -5.812 -61.260 1.00 78.88 88 VAL A N 1
ATOM 714 C CA . VAL A 1 88 ? 41.315 -4.927 -62.390 1.00 78.88 88 VAL A CA 1
ATOM 715 C C . VAL A 1 88 ? 39.884 -5.173 -62.860 1.00 78.88 88 VAL A C 1
ATOM 717 O O . VAL A 1 88 ? 39.494 -6.305 -63.140 1.00 78.88 88 VAL A O 1
ATOM 720 N N . LEU A 1 89 ? 39.116 -4.093 -62.980 1.00 78.69 89 LEU A N 1
ATOM 721 C CA . LEU A 1 89 ? 37.771 -4.127 -63.538 1.00 78.69 89 LEU A CA 1
ATOM 722 C C . LEU A 1 89 ? 37.830 -4.358 -65.056 1.00 78.69 89 LEU A C 1
ATOM 724 O O . LEU A 1 89 ? 38.484 -3.612 -65.787 1.00 78.69 89 LEU A O 1
ATOM 728 N N . GLU A 1 90 ? 37.132 -5.386 -65.534 1.00 75.94 90 GLU A N 1
ATOM 729 C CA . GLU A 1 90 ? 37.082 -5.780 -66.943 1.00 75.94 90 GLU A CA 1
ATOM 730 C C . GLU A 1 90 ? 35.888 -5.152 -67.677 1.00 75.94 90 GLU A C 1
ATOM 732 O O . GLU A 1 90 ? 34.769 -5.080 -67.161 1.00 75.94 90 GLU A O 1
ATOM 737 N N . VAL A 1 91 ? 36.108 -4.736 -68.929 1.00 76.75 91 VAL A N 1
ATOM 738 C CA . VAL A 1 91 ? 35.057 -4.151 -69.774 1.00 76.75 91 VAL A CA 1
ATOM 739 C C . VAL A 1 91 ? 34.000 -5.206 -70.105 1.00 76.75 91 VAL A C 1
ATOM 741 O O . VAL A 1 91 ? 34.313 -6.266 -70.639 1.00 76.75 91 VAL A O 1
ATOM 744 N N . GLY A 1 92 ? 32.735 -4.892 -69.820 1.00 74.19 92 GLY A N 1
ATOM 745 C CA . GLY A 1 92 ? 31.596 -5.778 -70.081 1.00 74.19 92 GLY A CA 1
ATOM 746 C C . GLY A 1 92 ? 31.296 -6.782 -68.963 1.00 74.19 92 GLY A C 1
ATOM 747 O O . GLY A 1 92 ? 30.320 -7.523 -69.076 1.00 74.19 92 GLY A O 1
ATOM 748 N N . ARG A 1 93 ? 32.082 -6.793 -67.876 1.00 74.81 93 ARG A N 1
ATOM 749 C CA . ARG A 1 93 ? 31.838 -7.624 -66.690 1.00 74.81 93 ARG A CA 1
ATOM 750 C C . ARG A 1 93 ? 31.047 -6.848 -65.632 1.00 74.81 93 ARG A C 1
ATOM 752 O O . ARG A 1 93 ? 31.289 -5.666 -65.402 1.00 74.81 93 ARG A O 1
ATOM 759 N N . VAL A 1 94 ? 30.093 -7.522 -64.991 1.00 74.19 94 VAL A N 1
ATOM 760 C CA . VAL A 1 94 ? 29.291 -6.973 -63.886 1.00 74.19 94 VAL A CA 1
ATOM 761 C C . VAL A 1 94 ? 29.917 -7.398 -62.561 1.00 74.19 94 VAL A C 1
ATOM 763 O O . VAL A 1 94 ? 30.284 -8.561 -62.396 1.00 74.19 94 VAL A O 1
ATOM 766 N N . TYR A 1 95 ? 30.027 -6.455 -61.627 1.00 79.69 95 TYR A N 1
ATOM 767 C CA . TYR A 1 95 ? 30.546 -6.676 -60.281 1.00 79.69 95 TYR A CA 1
ATOM 768 C C . TYR A 1 95 ? 29.465 -6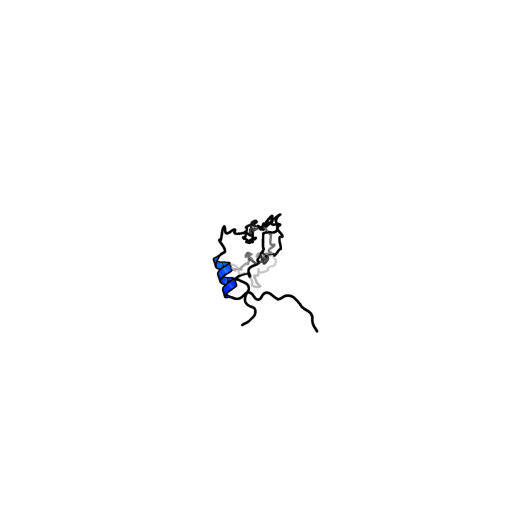.298 -59.271 1.00 79.69 95 TYR A C 1
ATOM 770 O O . TYR A 1 95 ? 28.926 -5.193 -59.326 1.00 79.69 95 TYR A O 1
ATOM 778 N N . GLU A 1 96 ? 29.147 -7.212 -58.359 1.00 79.25 96 GLU A N 1
ATOM 779 C CA . GLU A 1 96 ? 28.203 -6.967 -57.270 1.00 79.25 96 GLU A CA 1
ATOM 780 C C . GLU A 1 96 ? 28.979 -6.677 -55.989 1.00 79.25 96 GLU A C 1
ATOM 782 O O . GLU A 1 96 ? 29.833 -7.464 -55.577 1.00 79.25 96 GLU A O 1
ATOM 787 N N . LEU A 1 97 ? 28.678 -5.543 -55.360 1.00 85.31 97 LEU A N 1
ATOM 788 C CA . LEU A 1 97 ? 29.239 -5.176 -54.069 1.00 85.31 97 LEU A CA 1
ATOM 789 C C . LEU A 1 97 ? 28.095 -5.028 -53.061 1.00 85.31 97 LEU A C 1
ATOM 791 O O . LEU A 1 97 ? 27.276 -4.118 -53.221 1.00 85.31 97 LEU A O 1
ATOM 795 N N . PRO A 1 98 ? 28.005 -5.897 -52.038 1.00 85.69 98 PRO A N 1
ATOM 796 C CA . PRO A 1 98 ? 27.045 -5.696 -50.967 1.00 85.69 98 PRO A CA 1
ATOM 797 C C . PRO A 1 98 ? 27.471 -4.483 -50.137 1.00 85.69 98 PRO A C 1
ATOM 799 O O . PRO A 1 98 ? 28.622 -4.390 -49.718 1.00 85.69 98 PRO A O 1
ATOM 802 N N . LEU A 1 99 ? 26.531 -3.568 -49.914 1.00 91.00 99 LEU A N 1
ATOM 803 C CA . LEU A 1 99 ? 26.681 -2.445 -48.995 1.00 91.00 99 LEU A CA 1
ATOM 804 C C . LEU A 1 99 ? 25.765 -2.667 -47.797 1.00 91.00 99 LEU A C 1
ATOM 806 O O . LEU A 1 99 ? 24.636 -3.143 -47.954 1.00 91.00 99 LEU A O 1
ATOM 810 N N . TYR A 1 100 ? 26.243 -2.296 -46.618 1.00 93.94 100 TYR A N 1
ATOM 811 C CA . TYR A 1 100 ? 25.533 -2.490 -45.365 1.00 93.94 100 TYR A CA 1
ATOM 812 C C . TYR A 1 100 ? 25.004 -1.179 -44.781 1.00 93.94 100 TYR A C 1
ATOM 814 O O . TYR A 1 100 ? 25.583 -0.097 -44.904 1.00 93.94 100 TYR A O 1
ATOM 822 N N . GLU A 1 101 ? 23.873 -1.305 -44.098 1.00 94.25 101 GLU A N 1
ATOM 823 C CA . GLU A 1 101 ? 23.273 -0.251 -43.297 1.00 94.25 101 GLU A CA 1
ATOM 824 C C . GLU A 1 101 ? 22.820 -0.838 -41.963 1.00 94.25 101 GLU A C 1
ATOM 826 O O . GLU A 1 101 ? 22.117 -1.852 -41.915 1.00 94.25 101 GLU A O 1
ATOM 831 N N . GLU A 1 102 ? 23.204 -0.178 -40.876 1.00 95.50 102 GLU A N 1
ATOM 832 C CA . GLU A 1 102 ? 22.740 -0.526 -39.543 1.00 95.50 102 GLU A CA 1
ATOM 833 C C . GLU A 1 102 ? 21.321 -0.006 -39.300 1.00 95.50 102 GLU A C 1
ATOM 835 O O . GLU A 1 102 ? 20.956 1.111 -39.669 1.00 95.50 102 GLU A O 1
ATOM 840 N N . ARG A 1 103 ? 20.509 -0.815 -38.614 1.00 93.56 103 ARG A N 1
ATOM 841 C CA . ARG A 1 103 ? 19.153 -0.450 -38.197 1.00 93.56 103 ARG A CA 1
ATOM 842 C C . ARG A 1 103 ? 19.026 -0.598 -36.691 1.00 93.56 103 ARG A C 1
ATOM 844 O O . ARG A 1 103 ? 19.358 -1.644 -36.141 1.00 93.56 103 ARG A O 1
ATOM 851 N N . ALA A 1 104 ? 18.488 0.425 -36.034 1.00 90.44 104 ALA A N 1
ATOM 852 C CA . ALA A 1 104 ? 18.175 0.349 -34.614 1.00 90.44 104 ALA A CA 1
ATOM 853 C C . ALA A 1 104 ? 16.927 -0.516 -34.373 1.00 90.44 104 ALA A C 1
ATOM 855 O O . ALA A 1 104 ? 15.875 -0.275 -34.971 1.00 90.44 104 ALA A O 1
ATOM 856 N N . LEU A 1 105 ? 17.030 -1.474 -33.450 1.00 91.88 105 LEU A N 1
ATOM 857 C CA . LEU A 1 105 ? 15.887 -2.156 -32.847 1.00 91.88 105 LEU A CA 1
ATOM 858 C C . LEU A 1 105 ? 15.759 -1.663 -31.403 1.00 91.88 105 LEU A C 1
ATOM 860 O O . LEU A 1 105 ? 16.650 -1.892 -30.589 1.00 91.88 105 LEU A O 1
ATOM 864 N N . VAL A 1 106 ? 14.674 -0.951 -31.099 1.00 89.88 106 VAL A N 1
ATOM 865 C CA . VAL A 1 106 ? 14.434 -0.394 -29.762 1.00 89.88 106 VAL A CA 1
ATOM 866 C C . VAL A 1 106 ? 13.311 -1.174 -29.096 1.00 89.88 106 VAL A C 1
ATOM 868 O O . VAL A 1 106 ? 12.168 -1.137 -29.549 1.00 89.88 106 VAL A O 1
ATOM 871 N N . GLU A 1 107 ? 13.635 -1.853 -27.999 1.00 90.44 107 GLU A N 1
ATOM 872 C CA . GLU A 1 107 ? 12.676 -2.611 -27.199 1.00 90.44 107 GLU A CA 1
ATOM 873 C C . GLU A 1 107 ? 12.536 -1.996 -25.808 1.00 90.44 107 GLU A C 1
ATOM 875 O O . GLU A 1 107 ? 13.520 -1.693 -25.132 1.00 90.44 107 GLU A O 1
ATOM 880 N N . LYS A 1 108 ? 11.291 -1.822 -25.356 1.00 91.19 108 LYS A N 1
ATOM 881 C CA . LYS A 1 108 ? 11.011 -1.363 -23.996 1.00 91.19 108 LYS A CA 1
ATOM 882 C C . LYS A 1 108 ? 10.947 -2.563 -23.064 1.00 91.19 108 LYS A C 1
ATOM 884 O O . LYS A 1 108 ? 10.073 -3.414 -23.209 1.00 91.19 108 LYS A O 1
ATOM 889 N N . GLN A 1 109 ? 11.813 -2.574 -22.062 1.00 89.31 109 GLN A N 1
ATOM 890 C CA . GLN A 1 109 ? 11.815 -3.585 -21.011 1.00 89.31 109 GLN A CA 1
ATOM 891 C C . GLN A 1 109 ? 11.238 -3.000 -19.721 1.00 89.31 109 GLN A C 1
ATOM 893 O O . GLN A 1 109 ? 11.419 -1.819 -19.422 1.00 89.31 109 GLN A O 1
ATOM 898 N N . ILE A 1 110 ? 10.500 -3.820 -18.974 1.00 90.75 110 ILE A N 1
ATOM 899 C CA . ILE A 1 110 ? 9.869 -3.416 -17.717 1.00 90.75 110 ILE A CA 1
ATOM 900 C C . ILE A 1 110 ? 10.676 -4.016 -16.575 1.00 90.75 110 ILE A C 1
ATOM 902 O O . ILE A 1 110 ? 10.806 -5.234 -16.481 1.00 90.75 110 ILE A O 1
ATOM 906 N N . TYR A 1 111 ? 11.161 -3.151 -15.692 1.00 88.44 111 TYR A N 1
ATOM 907 C CA . TYR A 1 111 ? 11.863 -3.534 -14.475 1.00 88.44 111 TYR A CA 1
ATOM 908 C C . TYR A 1 111 ? 11.085 -3.042 -13.251 1.00 88.44 111 TYR A C 1
ATOM 910 O O . TYR A 1 111 ? 10.502 -1.952 -13.302 1.00 88.44 111 TYR A O 1
ATOM 918 N N . PRO A 1 112 ? 11.047 -3.817 -12.153 1.00 86.38 112 PRO A N 1
ATOM 919 C CA . PRO A 1 112 ? 10.499 -3.332 -10.896 1.00 86.38 112 PRO A CA 1
ATOM 920 C C . PRO A 1 112 ? 11.354 -2.162 -10.403 1.00 86.38 112 PRO A C 1
ATOM 922 O O . PRO A 1 112 ? 12.564 -2.292 -10.242 1.00 86.38 112 PRO A O 1
ATOM 925 N N . LEU A 1 113 ? 10.720 -1.006 -10.202 1.00 89.00 113 LEU A N 1
ATOM 926 C CA . LEU A 1 113 ? 11.411 0.181 -9.699 1.00 89.00 113 LEU A CA 1
ATOM 927 C C . LEU A 1 113 ? 11.436 0.211 -8.169 1.00 89.00 113 LEU A C 1
ATOM 929 O O . LEU A 1 113 ? 12.450 0.560 -7.582 1.00 89.00 113 LEU A O 1
ATOM 933 N N . ASN A 1 114 ? 10.313 -0.132 -7.534 1.00 88.62 114 ASN A N 1
ATOM 934 C CA . ASN A 1 114 ? 10.149 -0.096 -6.086 1.00 88.62 114 ASN A CA 1
ATOM 935 C C . ASN A 1 114 ? 9.261 -1.250 -5.624 1.00 88.62 114 ASN A C 1
ATOM 937 O O . ASN A 1 114 ? 8.264 -1.557 -6.283 1.00 88.62 114 ASN A O 1
ATOM 941 N N . ASP A 1 115 ? 9.558 -1.759 -4.432 1.00 90.69 115 ASP A N 1
ATOM 942 C CA . ASP A 1 115 ? 8.680 -2.645 -3.676 1.00 90.69 115 ASP A CA 1
ATOM 943 C C . ASP A 1 115 ? 7.972 -1.841 -2.582 1.00 90.69 115 ASP A C 1
ATOM 945 O O . ASP A 1 115 ? 8.605 -1.190 -1.751 1.00 90.69 115 ASP A O 1
ATOM 949 N N . VAL A 1 116 ? 6.638 -1.856 -2.593 1.00 90.56 116 VAL A N 1
ATOM 950 C CA . VAL A 1 116 ? 5.814 -1.102 -1.639 1.00 90.56 116 VAL A CA 1
ATOM 951 C C . VAL A 1 116 ? 5.085 -2.075 -0.722 1.00 90.56 116 VAL A C 1
ATOM 953 O O . VAL A 1 116 ? 4.293 -2.893 -1.186 1.00 90.56 1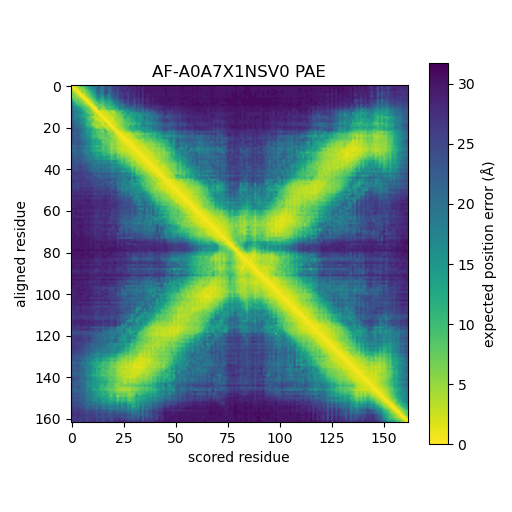16 VAL A O 1
ATOM 956 N N . VAL A 1 117 ? 5.314 -1.946 0.588 1.00 91.19 117 VAL A N 1
ATOM 957 C CA . VAL A 1 117 ? 4.631 -2.722 1.632 1.00 91.19 117 VAL A CA 1
ATOM 958 C C . VAL A 1 117 ? 3.625 -1.827 2.348 1.00 91.19 117 VAL A C 1
ATOM 960 O O . VAL A 1 117 ? 3.974 -0.759 2.846 1.00 91.19 117 VAL A O 1
ATOM 963 N N . ILE A 1 118 ? 2.369 -2.267 2.408 1.00 90.81 118 ILE A N 1
ATOM 964 C CA . ILE A 1 118 ? 1.278 -1.555 3.082 1.00 90.81 118 ILE A CA 1
ATOM 965 C C . ILE A 1 118 ? 0.818 -2.414 4.254 1.00 90.81 118 ILE A C 1
ATOM 967 O O . ILE A 1 118 ? 0.417 -3.560 4.057 1.00 90.81 118 ILE A O 1
ATOM 971 N N . ALA A 1 119 ? 0.874 -1.862 5.465 1.00 90.81 119 ALA A N 1
ATOM 972 C CA . ALA A 1 119 ? 0.528 -2.571 6.691 1.00 90.81 119 ALA A CA 1
ATOM 973 C C . ALA A 1 119 ? -0.434 -1.751 7.555 1.00 90.81 119 ALA A C 1
ATOM 975 O O . ALA A 1 119 ? -0.366 -0.522 7.602 1.00 90.81 119 ALA A O 1
ATOM 976 N N . LYS A 1 120 ? -1.324 -2.456 8.257 1.00 91.44 120 LYS A N 1
ATOM 977 C CA . LYS A 1 120 ? -2.199 -1.893 9.286 1.00 91.44 120 LYS A CA 1
ATOM 978 C C . LYS A 1 120 ? -1.686 -2.346 10.649 1.00 91.44 120 LYS A C 1
ATOM 980 O O . LYS A 1 120 ? -1.552 -3.543 10.881 1.00 91.44 120 LYS A O 1
ATOM 985 N N . GLU A 1 121 ? -1.430 -1.396 11.538 1.00 93.38 121 GLU A N 1
ATOM 986 C CA . GLU A 1 121 ? -1.045 -1.657 12.926 1.00 93.38 121 GLU A CA 1
ATOM 987 C C . GLU A 1 121 ? -2.270 -1.483 13.833 1.00 93.38 121 GLU A C 1
ATOM 989 O O . GLU A 1 121 ? -2.949 -0.456 13.778 1.00 93.38 121 GLU A O 1
ATOM 994 N N . ALA A 1 122 ? -2.565 -2.485 14.662 1.00 90.38 122 ALA A N 1
ATOM 995 C CA . ALA A 1 122 ? -3.552 -2.356 15.728 1.00 90.38 122 ALA A CA 1
ATOM 996 C C . ALA A 1 122 ? -2.860 -1.831 16.990 1.00 90.38 122 ALA A C 1
ATOM 998 O O . ALA A 1 122 ? -1.851 -2.389 17.419 1.00 90.38 122 ALA A O 1
ATOM 999 N N . ARG A 1 123 ? -3.408 -0.772 17.593 1.00 90.75 123 ARG A N 1
ATOM 1000 C CA . ARG A 1 123 ? -2.900 -0.201 18.845 1.00 90.75 123 ARG A CA 1
ATOM 1001 C C . ARG A 1 123 ? -3.922 -0.385 19.949 1.00 90.75 123 ARG A C 1
ATOM 1003 O O . ARG A 1 123 ? -5.104 -0.123 19.747 1.00 90.75 123 ARG A O 1
ATOM 1010 N N . VAL A 1 124 ? -3.441 -0.815 21.108 1.00 89.94 124 VAL A N 1
ATOM 1011 C CA . VAL A 1 124 ? -4.252 -0.939 22.318 1.00 89.94 124 VAL A CA 1
ATOM 1012 C C . VAL A 1 124 ? -4.105 0.347 23.119 1.00 89.94 124 VAL A C 1
ATOM 1014 O O . VAL A 1 124 ? -2.989 0.811 23.349 1.00 89.94 124 VAL A O 1
ATOM 1017 N N . TYR A 1 125 ? -5.224 0.920 23.540 1.00 90.06 125 TYR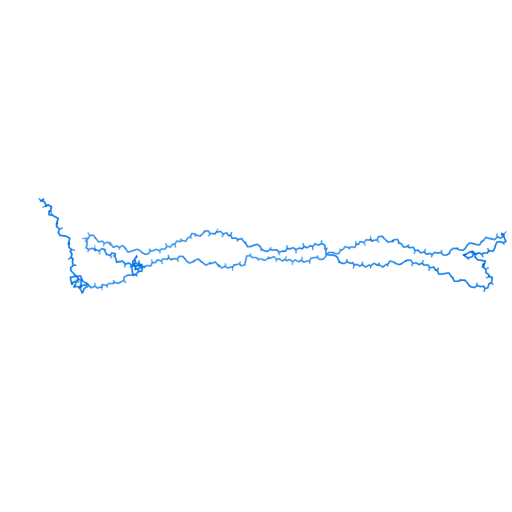 A N 1
ATOM 1018 C CA . TYR A 1 125 ? -5.254 2.038 24.473 1.00 90.06 125 TYR A CA 1
ATOM 1019 C C . TYR A 1 125 ? -6.360 1.811 25.499 1.00 90.06 125 TYR A C 1
ATOM 1021 O O . TYR A 1 125 ? -7.355 1.142 25.221 1.00 90.06 125 TYR A O 1
ATOM 1029 N N . THR A 1 126 ? -6.170 2.369 26.689 1.00 89.56 126 THR A N 1
ATOM 1030 C CA . THR A 1 126 ? -7.171 2.336 27.754 1.00 89.56 126 THR A CA 1
ATOM 1031 C C . THR A 1 126 ? -7.988 3.615 27.697 1.00 89.56 126 THR A C 1
ATOM 1033 O O . THR A 1 126 ? -7.428 4.710 27.670 1.00 89.56 126 THR A O 1
ATOM 1036 N N . GLN A 1 127 ? -9.309 3.478 27.705 1.00 88.31 127 GLN A N 1
ATOM 1037 C CA . GLN A 1 127 ? -10.237 4.589 27.857 1.00 88.31 127 GLN A CA 1
ATOM 1038 C C . GLN A 1 127 ? -10.986 4.417 29.176 1.00 88.31 127 GLN A C 1
ATOM 1040 O O . GLN A 1 127 ? -11.596 3.377 29.412 1.00 88.31 127 GLN A O 1
ATOM 1045 N N . THR A 1 128 ? -10.933 5.435 30.031 1.00 88.88 128 THR A N 1
ATOM 1046 C CA . THR A 1 128 ? -11.703 5.469 31.278 1.00 88.88 128 THR A CA 1
ATOM 1047 C C . THR A 1 128 ? -13.016 6.190 31.023 1.00 88.88 128 THR A C 1
ATOM 1049 O O . THR A 1 128 ? -13.020 7.285 30.459 1.00 88.88 128 THR A O 1
ATOM 1052 N N . GLN A 1 129 ? -14.121 5.588 31.453 1.00 88.88 129 GLN A N 1
ATOM 1053 C CA . GLN A 1 129 ? -15.440 6.202 31.419 1.00 88.88 129 GLN A CA 1
ATOM 1054 C C . GLN A 1 129 ? -16.020 6.206 32.829 1.00 88.88 129 GLN A C 1
ATOM 1056 O O . GLN A 1 129 ? -15.979 5.192 33.524 1.00 88.88 129 GLN A O 1
ATOM 1061 N N . GLU A 1 130 ? -16.522 7.359 33.262 1.00 89.62 130 GLU A N 1
ATOM 1062 C CA . GLU A 1 130 ? -17.204 7.477 34.546 1.00 89.62 130 GLU A CA 1
ATOM 1063 C C . GLU A 1 130 ? -18.629 6.945 34.406 1.00 89.62 130 GLU A C 1
ATOM 1065 O O . GLU A 1 130 ? -19.380 7.367 33.524 1.00 89.62 130 GLU A O 1
ATOM 1070 N N . ILE A 1 131 ? -18.992 6.000 35.271 1.00 90.50 131 ILE A N 1
ATOM 1071 C CA . ILE A 1 131 ? -20.320 5.394 35.308 1.00 90.50 131 ILE A CA 1
ATOM 1072 C C . ILE A 1 131 ? -20.811 5.469 36.750 1.00 90.50 131 ILE A C 1
ATOM 1074 O O . ILE A 1 131 ? -20.097 5.080 37.675 1.00 90.50 131 ILE A O 1
ATOM 1078 N N . THR A 1 132 ? -22.026 5.971 36.954 1.00 91.19 132 THR A N 1
ATOM 1079 C CA . THR A 1 132 ? -22.678 5.962 38.266 1.00 91.19 132 THR A CA 1
ATOM 1080 C C . THR A 1 132 ? -23.505 4.692 38.390 1.00 91.19 132 THR A C 1
ATOM 1082 O O . THR A 1 132 ? -24.421 4.477 37.602 1.00 91.19 132 THR A O 1
ATOM 1085 N N . LEU A 1 133 ? -23.178 3.863 39.377 1.00 93.25 133 LEU A N 1
ATOM 1086 C CA . LEU A 1 133 ? -23.929 2.657 39.715 1.00 93.25 133 LEU A CA 1
ATOM 1087 C C . LEU A 1 133 ? -24.672 2.886 41.025 1.00 93.25 133 LEU A C 1
ATOM 1089 O O . LEU A 1 133 ? -24.123 3.477 41.958 1.00 93.25 133 LEU A O 1
ATOM 1093 N N . ARG A 1 134 ? -25.918 2.428 41.095 1.00 92.81 134 ARG A N 1
ATOM 1094 C CA . ARG A 1 134 ? -26.752 2.537 42.290 1.00 92.81 134 ARG A CA 1
ATOM 1095 C C . ARG A 1 134 ? -26.881 1.198 42.995 1.00 92.81 134 ARG A C 1
ATOM 1097 O O . ARG A 1 134 ? -26.882 0.132 42.381 1.00 92.81 134 ARG A O 1
ATOM 1104 N N . ARG A 1 135 ? -27.037 1.284 44.308 1.00 94.69 135 ARG A N 1
ATOM 1105 C CA . ARG A 1 135 ? -27.332 0.161 45.186 1.00 94.69 135 ARG A CA 1
ATOM 1106 C C . ARG A 1 135 ? -28.482 0.556 46.091 1.00 94.69 135 ARG A C 1
ATOM 1108 O O . ARG A 1 135 ? -28.483 1.657 46.637 1.00 94.69 135 ARG A O 1
ATOM 1115 N N . GLU A 1 136 ? -29.444 -0.339 46.236 1.00 92.31 136 GLU A N 1
ATOM 1116 C CA . GLU A 1 136 ? -30.507 -0.185 47.219 1.00 92.31 136 GLU A CA 1
ATOM 1117 C C . GLU A 1 136 ? -30.014 -0.673 48.585 1.00 92.31 136 GLU A C 1
ATOM 1119 O O . GLU A 1 136 ? -29.462 -1.770 48.710 1.00 92.31 136 GLU A O 1
ATOM 1124 N N . GLU A 1 137 ? -30.227 0.142 49.614 1.00 88.06 137 GLU A N 1
ATOM 1125 C CA . GLU A 1 137 ? -29.942 -0.201 51.005 1.00 88.06 137 GLU A CA 1
ATOM 1126 C C . GLU A 1 137 ? -31.233 -0.126 51.815 1.00 88.06 137 GLU A C 1
ATOM 1128 O O . GLU A 1 137 ? -32.061 0.766 51.619 1.00 88.06 137 GLU A O 1
ATOM 1133 N N . LEU A 1 138 ? -31.419 -1.089 52.717 1.00 87.69 138 LEU A N 1
ATOM 1134 C CA . LEU A 1 138 ? -32.552 -1.076 53.628 1.00 87.69 138 LEU A CA 1
ATOM 1135 C C . LEU A 1 138 ? -32.223 -0.168 54.814 1.00 87.69 138 LEU A C 1
ATOM 1137 O O . LEU A 1 138 ? -31.356 -0.492 55.620 1.00 87.69 138 LEU A O 1
ATOM 1141 N N . ALA A 1 139 ? -32.959 0.933 54.943 1.00 85.06 139 ALA A N 1
ATOM 1142 C CA . ALA A 1 139 ? -32.961 1.759 56.142 1.00 85.06 139 ALA A CA 1
ATOM 1143 C C . ALA A 1 139 ? -34.211 1.445 56.974 1.00 85.06 139 ALA A C 1
ATOM 1145 O O . ALA A 1 139 ? -35.327 1.470 56.455 1.00 85.06 139 ALA A O 1
ATOM 1146 N N . VAL A 1 140 ? -34.023 1.147 58.261 1.00 84.44 140 VAL A N 1
ATOM 1147 C CA . VAL A 1 140 ? -35.121 0.900 59.203 1.00 84.44 140 VAL A CA 1
ATOM 1148 C C . VAL A 1 140 ? -35.051 1.934 60.317 1.00 84.44 140 VAL A C 1
ATOM 1150 O O . VAL A 1 140 ? -34.098 1.957 61.092 1.00 84.44 140 VAL A O 1
ATOM 1153 N N . GLU A 1 141 ? -36.065 2.791 60.396 1.00 90.25 141 GLU A N 1
ATOM 1154 C CA . GLU A 1 141 ? -36.220 3.749 61.488 1.00 90.25 141 GLU A CA 1
ATOM 1155 C C . GLU A 1 141 ? -37.019 3.108 62.622 1.00 90.25 141 GLU A C 1
ATOM 1157 O O . GLU A 1 141 ? -38.181 2.741 62.456 1.00 90.25 141 GLU A O 1
ATOM 1162 N N . ASP A 1 142 ? -36.389 2.968 63.784 1.00 89.25 142 ASP A N 1
ATOM 1163 C CA . ASP A 1 142 ? -36.977 2.293 64.938 1.00 89.25 142 ASP A CA 1
ATOM 1164 C C . ASP A 1 142 ? -36.732 3.097 66.224 1.00 89.25 142 ASP A C 1
ATOM 1166 O O . ASP A 1 142 ? -35.831 2.798 67.011 1.00 89.25 142 ASP A O 1
ATOM 1170 N N . PRO A 1 143 ? -37.526 4.154 66.460 1.00 88.50 143 PRO A N 1
ATOM 1171 C CA . PRO A 1 143 ? -37.342 5.036 67.612 1.00 88.50 143 PRO A CA 1
ATOM 1172 C C . PRO A 1 143 ? -37.590 4.338 68.958 1.00 88.50 143 PRO A C 1
ATOM 1174 O O . PRO A 1 143 ? -37.256 4.893 70.003 1.00 88.50 143 PRO A O 1
ATOM 1177 N N . GLN A 1 144 ? -38.191 3.145 68.952 1.00 91.75 144 GLN A N 1
ATOM 1178 C CA . GLN A 1 144 ? -38.527 2.382 70.153 1.00 91.75 144 GLN A CA 1
ATOM 1179 C C . GLN A 1 144 ? -37.554 1.221 70.421 1.00 91.75 144 GLN A C 1
ATOM 1181 O O . GLN A 1 144 ? -37.670 0.578 71.465 1.00 91.75 144 GLN A O 1
ATOM 1186 N N . GLY A 1 145 ? -36.592 0.960 69.527 1.00 84.25 145 GLY A N 1
ATOM 1187 C CA . GLY A 1 145 ? -35.576 -0.088 69.690 1.00 84.25 145 GLY A CA 1
ATOM 1188 C C . GLY A 1 145 ? -36.137 -1.516 69.661 1.00 84.25 145 GLY A C 1
ATOM 1189 O O . GLY A 1 145 ? -35.626 -2.403 70.348 1.00 84.25 145 GLY A O 1
ATOM 1190 N N . LEU A 1 146 ? -37.227 -1.737 68.929 1.00 86.69 146 LEU A N 1
ATOM 1191 C CA . LEU A 1 146 ? -37.927 -3.014 68.812 1.00 86.69 146 LEU A CA 1
ATOM 1192 C C . LEU A 1 146 ? -37.368 -3.925 67.701 1.00 86.69 146 LEU A C 1
ATOM 1194 O O . LEU A 1 146 ? -37.650 -5.127 67.688 1.00 86.69 146 LEU A O 1
ATOM 1198 N N . VAL A 1 147 ? -36.571 -3.390 66.778 1.00 86.38 147 VAL A N 1
ATOM 1199 C CA . VAL A 1 147 ? -35.991 -4.097 65.636 1.00 86.38 147 VAL A CA 1
ATOM 1200 C C . VAL A 1 147 ? -34.722 -4.820 66.065 1.00 86.38 147 VAL A C 1
ATOM 1202 O O . VAL A 1 147 ? -33.807 -4.259 66.663 1.00 86.38 147 VAL A O 1
ATOM 1205 N N . ARG A 1 148 ? -34.648 -6.108 65.723 1.00 78.38 148 ARG A N 1
ATOM 1206 C CA . ARG A 1 148 ? -33.431 -6.910 65.868 1.00 78.38 148 ARG A CA 1
ATOM 1207 C C . ARG A 1 148 ? -32.944 -7.333 64.496 1.00 78.38 148 ARG A C 1
ATOM 1209 O O . ARG A 1 148 ? -33.582 -8.166 63.848 1.00 78.38 148 ARG A O 1
ATOM 1216 N N . GLU A 1 149 ? -31.805 -6.791 64.087 1.00 71.00 149 GLU A N 1
ATOM 1217 C CA . GLU A 1 149 ? -31.138 -7.213 62.864 1.00 71.00 149 GLU A CA 1
ATOM 1218 C C . GLU A 1 149 ? -30.508 -8.596 63.062 1.00 71.00 149 GLU A C 1
ATOM 1220 O O . GLU A 1 149 ? -29.885 -8.899 64.082 1.00 71.00 149 GLU A O 1
ATOM 1225 N N . ARG A 1 150 ? -30.723 -9.473 62.086 1.00 69.25 150 ARG A N 1
ATOM 1226 C CA . ARG A 1 150 ? -30.093 -10.789 62.021 1.00 69.25 150 ARG A CA 1
ATOM 1227 C C . ARG A 1 150 ? -29.508 -10.938 60.630 1.00 69.25 150 ARG A C 1
ATOM 1229 O O . ARG A 1 150 ? -30.254 -11.158 59.678 1.00 69.25 150 ARG A O 1
ATOM 1236 N N . THR A 1 151 ? -28.190 -10.863 60.531 1.00 64.94 151 THR A N 1
ATOM 1237 C CA . THR A 1 151 ? -27.481 -11.247 59.314 1.00 64.94 151 THR A CA 1
ATOM 1238 C C . THR A 1 151 ? -27.524 -12.764 59.205 1.00 64.94 151 THR A C 1
ATOM 1240 O O . THR A 1 151 ? -26.962 -13.473 60.039 1.00 64.94 151 THR A O 1
ATOM 1243 N N . MET A 1 152 ? -28.250 -13.268 58.212 1.00 63.09 152 MET A N 1
ATOM 1244 C CA . MET A 1 152 ? -28.192 -14.683 57.855 1.00 63.09 152 MET A CA 1
ATOM 1245 C C . MET A 1 152 ? -26.930 -14.905 57.011 1.00 63.09 152 MET A C 1
ATOM 1247 O O . MET A 1 152 ? -26.641 -14.063 56.157 1.00 63.09 152 MET A O 1
ATOM 1251 N N . PRO A 1 153 ? -26.180 -15.999 57.221 1.00 56.84 153 PRO A N 1
ATOM 1252 C CA . PRO A 1 153 ? -25.059 -16.338 56.354 1.00 56.84 153 PRO A CA 1
ATOM 1253 C C . PRO A 1 153 ? -25.546 -16.500 54.911 1.00 56.84 153 PRO A C 1
ATOM 1255 O O . PRO A 1 153 ? -26.648 -17.004 54.663 1.00 56.84 153 PRO A O 1
ATOM 1258 N N . SER A 1 154 ? -24.736 -16.033 53.962 1.00 49.78 154 SER A N 1
ATOM 1259 C CA . SER A 1 154 ? -25.046 -16.172 52.544 1.00 49.78 154 SER A CA 1
ATOM 1260 C C . SER A 1 154 ? -25.074 -17.662 52.187 1.00 49.78 154 SER A C 1
ATOM 1262 O O . SER A 1 154 ? -24.131 -18.373 52.527 1.00 49.78 154 SER A O 1
ATOM 1264 N N . PRO A 1 155 ? -26.083 -18.166 51.452 1.00 58.09 155 PRO A N 1
ATOM 1265 C CA . PRO A 1 155 ? -26.087 -19.552 50.975 1.00 58.09 155 PRO A CA 1
ATOM 1266 C C . PRO A 1 155 ? -24.925 -19.887 50.020 1.00 58.09 155 PRO A C 1
ATOM 1268 O O . PRO A 1 155 ? -24.787 -21.037 49.615 1.00 58.09 155 PRO A O 1
ATOM 1271 N N . LEU A 1 156 ? -24.152 -18.879 49.596 1.00 51.81 156 LEU A N 1
ATOM 1272 C CA . LEU A 1 156 ? -23.059 -18.985 48.629 1.00 51.81 156 LEU A CA 1
ATOM 1273 C C . LEU A 1 156 ? -21.663 -18.865 49.252 1.00 51.81 156 LEU A C 1
ATOM 1275 O O . LEU A 1 156 ? -20.693 -18.889 48.499 1.00 51.81 156 LEU A O 1
ATOM 1279 N N . ASP A 1 157 ? -21.537 -18.741 50.576 1.00 49.09 157 ASP A N 1
ATOM 1280 C CA . ASP A 1 157 ? -20.226 -18.874 51.214 1.00 49.09 157 ASP A CA 1
ATOM 1281 C C . ASP A 1 157 ? -19.826 -20.361 51.189 1.00 49.09 157 ASP A C 1
ATOM 1283 O O . ASP A 1 157 ? -20.515 -21.182 51.802 1.00 49.09 157 ASP A O 1
ATOM 1287 N N . PRO A 1 158 ? -18.767 -20.757 50.452 1.00 51.41 158 PRO A N 1
ATOM 1288 C CA . PRO A 1 158 ? -18.312 -22.136 50.471 1.00 51.41 158 PRO A CA 1
ATOM 1289 C C . PRO A 1 158 ? -17.744 -22.445 51.856 1.00 51.41 158 PRO A C 1
ATOM 1291 O O . PRO A 1 158 ? -16.887 -21.723 52.367 1.00 51.41 158 PRO A O 1
ATOM 1294 N N . ASP A 1 159 ? -18.231 -23.529 52.449 1.00 49.28 159 ASP A N 1
ATOM 1295 C CA . ASP A 1 159 ? -17.738 -24.067 53.713 1.00 49.28 159 ASP A CA 1
ATOM 1296 C C . ASP A 1 159 ? -16.213 -24.309 53.598 1.00 49.28 159 ASP A C 1
ATOM 1298 O O . ASP A 1 159 ? -15.789 -25.050 52.704 1.00 49.28 159 ASP A O 1
ATOM 1302 N N . PRO A 1 160 ? -15.350 -23.688 54.430 1.00 48.31 160 PRO A N 1
ATOM 1303 C CA . PRO A 1 160 ? -13.894 -23.778 54.282 1.00 48.31 160 PRO A CA 1
ATOM 1304 C C . PRO A 1 160 ? -13.295 -25.128 54.718 1.00 48.31 160 PRO A C 1
ATOM 1306 O 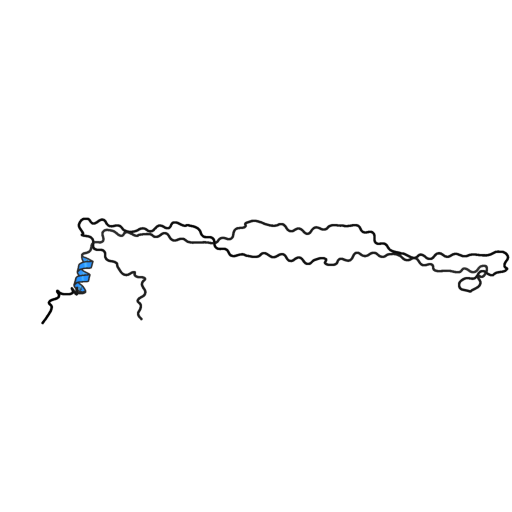O . PRO A 1 160 ? -12.082 -25.225 54.903 1.00 48.31 160 PRO A O 1
ATOM 1309 N N . THR A 1 161 ? -14.097 -26.181 54.873 1.00 50.81 161 THR A N 1
ATOM 1310 C CA . THR A 1 161 ? -13.609 -27.479 55.350 1.00 50.81 161 THR A CA 1
ATOM 1311 C C . THR A 1 161 ? -14.419 -28.644 54.794 1.00 50.81 161 THR A C 1
ATOM 1313 O O . THR A 1 161 ? -15.471 -28.974 55.332 1.00 50.81 161 THR A O 1
ATOM 1316 N N . LEU A 1 162 ? -13.864 -29.308 53.775 1.00 39.59 162 LEU A N 1
ATOM 1317 C CA . LEU A 1 162 ? -13.888 -30.766 53.599 1.00 39.59 162 LEU A CA 1
ATOM 1318 C C . LEU A 1 162 ? -12.560 -31.217 52.978 1.00 39.59 162 LEU A C 1
ATOM 1320 O O . LEU A 1 162 ? -12.149 -30.607 51.966 1.00 39.59 162 LEU A O 1
#

Mean predicted aligned error: 17.5 Å

Solvent-accessible surface area (backbone atoms only — not comparable to full-atom values): 12849 Å² total; per-residue (Å²): 141,76,88,85,73,82,79,82,83,78,79,49,75,68,60,55,50,58,54,55,73,71,56,79,83,85,79,86,88,83,77,56,70,57,76,92,80,89,80,90,76,94,74,88,89,76,87,84,88,87,76,92,80,88,82,90,79,91,78,89,78,91,76,90,72,58,71,65,76,91,82,87,88,82,73,84,94,68,88,67,78,59,63,59,100,85,41,75,70,57,91,94,64,88,83,89,78,93,74,57,70,62,77,90,83,87,78,92,80,90,73,89,86,76,89,85,86,87,82,87,83,88,82,89,80,90,82,89,77,94,76,91,69,57,69,60,77,92,82,83,90,58,98,81,70,80,79,79,92,76,90,72,81,64,96,79,66,76,76,94,76,133

Secondary structure (DSSP, 8-state):
------------HHHHHHHHHT----------B---------------------------------B--------TTS-PPPEETTEEPPTT--------B---------------------------------B-------TT-------PPPTTS--S--

Organism: NCBI:txid2651870

InterPro domains:
  IPR019060 Domain of unknown function DUF2382 [PF09557] (29-140)
  IPR052967 Stress Response-Associated Protein [PTHR38463] (13-148)

Radius of gyration: 57.28 Å; Cα contacts (8 Å, |Δi|>4): 42; chains: 1; bounding box: 93×42×165 Å